Protein AF-A0A8S2U766-F1 (afdb_monomer)

Mean predicted aligned error: 2.94 Å

Organism: NCBI:txid392030

Nearest PDB structures (foldseek):
  5aq0-assembly1_A  TM=9.835E-01  e=8.708E-04  Homo sapiens
  2nsm-assembly1_A  TM=9.508E-01  e=3.411E-03  Homo sapiens
  1h8l-assembly1_A  TM=9.639E-01  e=4.870E-03  Lophonetta specularioides
  6e14-assembly1_D  TM=5.926E-01  e=1.217E+00  Escherichia coli
  3rfz-assembly3_E-2  TM=6.817E-01  e=2.481E+00  Escherichia coli

Solvent-accessible surface area (backbone atoms only — not comparable to full-atom values): 3870 Å² total; per-residue (Å²): 133,92,61,53,52,71,54,70,41,58,40,90,86,80,64,44,55,35,48,68,31,36,40,42,41,70,98,46,100,66,69,45,58,20,40,81,75,4,37,41,74,47,79,45,77,94,78,90,80,59,72,51,64,47,42,95,97,61,79,80,127

InterPro domains:
  IPR008969 Carboxypeptidase-like, regulatory domain superfamily [SSF49464] (4-60)
  IPR050753 Peptidase M14 domain-containing protein [PTHR11532] (1-58)

Secondary structure (DSSP, 8-state):
---SEEEE-B-TTT--B-TT-EEEETTEEEEEE--TTSEEEE---SS---EEEE-TT----

Sequence (61 aa):
VTRGIRGFVFDSKTKMPLSGVIIHVHGIQHNVTTSRDGDFFRILTPGIYDITVDRIGYVSI

pLDDT: mean 94.41, std 6.68, range [58.88, 98.19]

Foldseek 3Di:
DQAADKDFDADPPPRATDWQKWKDWPPDPDIWTADPRRIDGDHDDDDDIDIDIDDPPDDDD

Structure (mmCIF, N/CA/C/O backbone):
data_AF-A0A8S2U766-F1
#
_entry.id   AF-A0A8S2U766-F1
#
loop_
_atom_site.group_PDB
_atom_site.id
_atom_site.type_symbol
_atom_site.label_atom_id
_atom_site.label_alt_id
_atom_site.label_comp_id
_atom_site.label_asym_id
_atom_site.label_entity_id
_atom_site.label_seq_id
_atom_site.pdbx_PDB_ins_code
_atom_site.Cartn_x
_atom_site.Cartn_y
_atom_site.Cartn_z
_atom_site.occupancy
_atom_site.B_iso_or_equiv
_atom_site.auth_seq_id
_atom_site.auth_comp_id
_atom_site.auth_asym_id
_atom_site.auth_atom_id
_atom_site.pdbx_PDB_model_num
ATOM 1 N N . VAL A 1 1 ? -12.089 12.693 12.852 1.00 58.88 1 VAL A N 1
ATOM 2 C CA . VAL A 1 1 ? -11.004 11.732 13.170 1.00 58.88 1 VAL A CA 1
ATOM 3 C C . VAL A 1 1 ? -10.989 10.662 12.094 1.00 58.88 1 VAL A C 1
ATOM 5 O O . VAL A 1 1 ? -11.962 9.928 11.980 1.00 58.88 1 VAL A O 1
ATOM 8 N N . THR A 1 2 ? -9.948 10.602 11.269 1.00 69.06 2 THR A N 1
ATOM 9 C CA . THR A 1 2 ? -9.751 9.487 10.329 1.00 69.06 2 THR A CA 1
ATOM 10 C C . THR A 1 2 ? -9.229 8.277 11.105 1.00 69.06 2 THR A C 1
ATOM 12 O O . THR A 1 2 ? -8.231 8.405 11.809 1.00 69.06 2 THR A O 1
ATOM 15 N N . ARG A 1 3 ? -9.917 7.130 11.024 1.00 89.00 3 ARG A N 1
ATOM 16 C CA . ARG A 1 3 ? -9.523 5.867 11.679 1.00 89.00 3 ARG A CA 1
ATOM 17 C C . ARG A 1 3 ? -8.889 4.915 10.664 1.00 89.00 3 ARG A C 1
ATOM 19 O O . ARG A 1 3 ? -9.417 4.791 9.566 1.00 89.00 3 ARG A O 1
ATOM 26 N N . GLY A 1 4 ? -7.820 4.221 11.046 1.00 93.56 4 GLY A N 1
ATOM 27 C CA . GLY A 1 4 ? -7.122 3.249 10.200 1.00 93.56 4 GLY A CA 1
ATOM 28 C C . GLY A 1 4 ? -5.793 3.759 9.644 1.00 93.56 4 GLY A C 1
ATOM 29 O O . GLY A 1 4 ? -5.176 4.649 10.226 1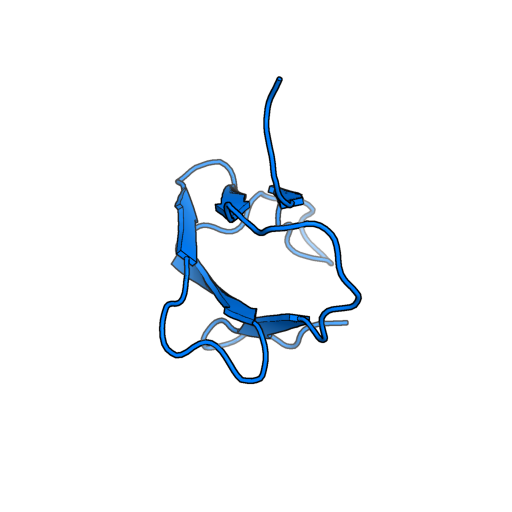.00 93.56 4 GLY A O 1
ATOM 30 N N . ILE A 1 5 ? -5.366 3.189 8.518 1.00 95.00 5 ILE A N 1
ATOM 31 C CA . ILE A 1 5 ? -4.087 3.482 7.859 1.00 95.00 5 ILE A CA 1
ATOM 32 C C . ILE A 1 5 ? -4.327 4.114 6.489 1.00 95.00 5 ILE A C 1
ATOM 34 O O . ILE A 1 5 ? -5.208 3.690 5.745 1.00 95.00 5 ILE A O 1
ATOM 38 N N . ARG A 1 6 ? -3.529 5.118 6.138 1.00 94.94 6 ARG A N 1
ATOM 39 C CA . ARG A 1 6 ? -3.480 5.710 4.796 1.00 94.94 6 ARG A CA 1
ATOM 40 C C . ARG A 1 6 ? -2.036 5.886 4.380 1.00 94.94 6 ARG A C 1
ATOM 42 O O . ARG A 1 6 ? -1.171 6.057 5.237 1.00 94.94 6 ARG A O 1
ATOM 49 N N . GLY A 1 7 ? -1.807 5.928 3.083 1.00 96.06 7 GLY A N 1
ATOM 50 C CA . GLY A 1 7 ? -0.487 6.177 2.540 1.00 96.06 7 GLY A CA 1
ATOM 51 C C . GLY A 1 7 ? -0.518 6.236 1.029 1.00 96.06 7 GLY A C 1
ATOM 52 O O . GLY A 1 7 ? -1.583 6.344 0.426 1.00 96.06 7 GLY A O 1
ATOM 53 N N . PHE A 1 8 ? 0.670 6.146 0.451 1.00 97.50 8 PHE A N 1
ATOM 54 C CA . PHE A 1 8 ? 0.897 6.132 -0.982 1.00 97.50 8 PHE A CA 1
ATOM 55 C C . PHE A 1 8 ? 1.841 4.981 -1.316 1.00 97.50 8 PHE A C 1
ATOM 57 O O . PHE A 1 8 ? 2.737 4.674 -0.526 1.00 97.50 8 PHE A O 1
ATOM 64 N N . VAL A 1 9 ? 1.665 4.372 -2.482 1.00 97.19 9 VAL A N 1
ATOM 65 C CA . VAL A 1 9 ? 2.591 3.373 -3.016 1.00 97.19 9 VAL A CA 1
ATOM 66 C C . VAL A 1 9 ? 3.307 3.957 -4.223 1.00 97.19 9 VAL A C 1
ATOM 68 O O . VAL A 1 9 ? 2.676 4.472 -5.147 1.00 97.19 9 VAL A O 1
ATOM 71 N N . PHE A 1 10 ? 4.631 3.846 -4.220 1.00 97.12 10 PHE A N 1
ATOM 72 C CA . PHE A 1 10 ? 5.493 4.352 -5.280 1.00 97.12 10 PHE A CA 1
ATOM 73 C C . PHE A 1 10 ? 6.376 3.246 -5.838 1.00 97.12 10 PHE A C 1
ATOM 75 O O . PHE A 1 10 ? 6.784 2.326 -5.130 1.00 97.12 10 PHE A O 1
ATOM 82 N N . ASP A 1 11 ? 6.724 3.386 -7.110 1.00 96.25 11 ASP A N 1
ATOM 83 C CA . ASP A 1 11 ? 7.766 2.596 -7.739 1.00 96.25 11 ASP A CA 1
ATOM 84 C C . ASP A 1 11 ? 9.117 2.918 -7.092 1.00 96.25 11 ASP A C 1
ATOM 86 O O . ASP A 1 11 ? 9.513 4.0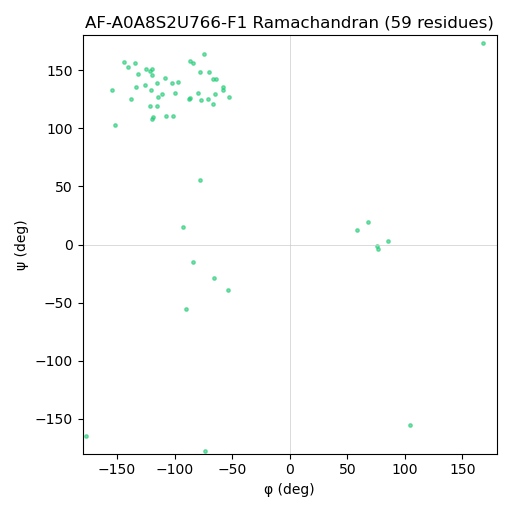84 -6.984 1.00 96.25 11 ASP A O 1
ATOM 90 N N . SER A 1 12 ? 9.860 1.895 -6.679 1.00 95.44 12 SER A N 1
ATOM 91 C CA . SER A 1 12 ? 11.143 2.106 -6.012 1.00 95.44 12 SER A CA 1
ATOM 92 C C . SER A 1 12 ? 12.199 2.738 -6.926 1.00 95.44 12 SER A C 1
ATOM 94 O O . SER A 1 12 ? 13.044 3.485 -6.422 1.00 95.44 12 SER A O 1
ATOM 96 N N . LYS A 1 13 ? 12.132 2.498 -8.244 1.00 94.69 13 LYS A N 1
ATOM 97 C CA . LYS A 1 13 ? 13.077 2.996 -9.252 1.00 94.69 13 LYS A CA 1
ATOM 98 C C . LYS A 1 13 ? 12.646 4.342 -9.817 1.00 94.69 13 LYS A C 1
ATOM 100 O O . LYS A 1 13 ? 13.423 5.290 -9.780 1.00 94.69 13 LYS A O 1
ATOM 105 N N . THR A 1 14 ? 11.425 4.431 -10.343 1.00 96.50 14 THR A N 1
ATOM 106 C CA . THR A 1 14 ? 10.952 5.635 -11.050 1.00 96.50 14 THR A CA 1
ATOM 107 C C . THR A 1 14 ? 10.401 6.697 -10.106 1.00 96.50 14 THR A C 1
ATOM 109 O O . THR A 1 14 ? 10.236 7.843 -10.518 1.00 96.50 14 THR A O 1
ATOM 112 N N . LYS A 1 15 ? 10.110 6.329 -8.847 1.00 96.75 15 LYS A N 1
ATOM 113 C CA . LYS A 1 15 ? 9.430 7.170 -7.847 1.00 96.75 15 LYS A CA 1
ATOM 114 C C . LYS A 1 15 ? 8.039 7.645 -8.279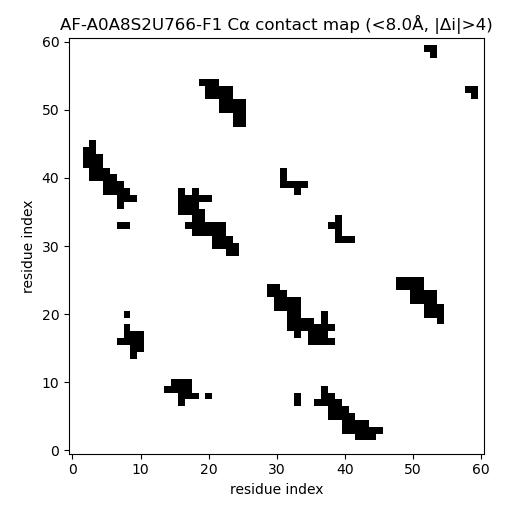 1.00 96.75 15 LYS A C 1
ATOM 116 O O . LYS A 1 15 ? 7.463 8.514 -7.632 1.00 96.75 15 LYS A O 1
ATOM 121 N N . MET A 1 16 ? 7.484 7.066 -9.344 1.00 97.88 16 MET A N 1
ATOM 122 C CA . MET A 1 16 ? 6.133 7.368 -9.802 1.00 97.88 16 MET A CA 1
ATOM 123 C C . MET A 1 16 ? 5.091 6.649 -8.938 1.00 97.88 16 MET A C 1
ATOM 125 O O . MET A 1 16 ? 5.365 5.551 -8.440 1.00 97.88 16 MET A O 1
ATOM 129 N N . PRO A 1 17 ? 3.898 7.238 -8.753 1.00 97.75 17 PRO A N 1
ATOM 130 C CA . PRO A 1 17 ? 2.820 6.594 -8.017 1.00 97.75 17 PRO A CA 1
ATOM 131 C C . PRO A 1 17 ? 2.340 5.322 -8.723 1.00 97.75 17 PRO A C 1
ATOM 133 O O . PRO A 1 17 ? 2.248 5.260 -9.951 1.00 97.75 17 PRO A O 1
ATOM 136 N N . LEU A 1 18 ? 2.010 4.303 -7.932 1.00 97.69 18 LEU A N 1
ATOM 137 C CA . LEU A 1 18 ? 1.515 3.023 -8.422 1.00 97.69 18 LEU A CA 1
ATOM 138 C C . LEU A 1 18 ? 0.026 2.875 -8.127 1.00 97.69 18 LEU A C 1
ATOM 140 O O . LEU A 1 18 ? -0.374 2.665 -6.983 1.00 97.69 18 LEU A O 1
ATOM 144 N N . SER A 1 19 ? -0.785 2.906 -9.180 1.00 97.56 19 SER A N 1
ATOM 145 C CA . SER A 1 19 ? -2.212 2.592 -9.123 1.00 97.56 19 SER A CA 1
ATOM 146 C C . SER A 1 19 ? -2.485 1.089 -9.220 1.00 97.56 19 SER A C 1
ATOM 148 O O . SER A 1 19 ? -1.670 0.328 -9.751 1.00 97.56 19 SER A O 1
ATOM 150 N N . GLY A 1 20 ? -3.635 0.655 -8.697 1.00 97.19 20 GLY A N 1
ATOM 151 C CA . GLY A 1 20 ? -4.064 -0.745 -8.757 1.00 97.19 20 GLY A CA 1
ATOM 152 C C . GLY A 1 20 ? -3.221 -1.705 -7.912 1.00 97.19 20 GLY A C 1
ATOM 153 O O . GLY A 1 20 ? -3.232 -2.906 -8.164 1.00 97.19 20 GLY A O 1
ATOM 154 N N . VAL A 1 21 ? -2.477 -1.192 -6.932 1.00 97.94 21 VAL A N 1
ATOM 155 C CA . VAL A 1 21 ? -1.757 -2.006 -5.951 1.00 97.94 21 VAL A CA 1
ATOM 156 C C . VAL A 1 21 ? -2.744 -2.474 -4.892 1.00 97.94 21 VAL A C 1
ATOM 158 O O . VAL A 1 21 ? -3.489 -1.661 -4.347 1.00 97.94 21 VAL A O 1
ATOM 161 N N . ILE A 1 22 ? -2.745 -3.767 -4.591 1.00 97.81 22 ILE A N 1
ATOM 162 C CA . ILE A 1 22 ? -3.624 -4.385 -3.607 1.00 97.81 22 ILE A CA 1
ATOM 163 C C . ILE A 1 22 ? -2.966 -4.309 -2.227 1.00 97.81 22 ILE A C 1
ATOM 165 O O . ILE A 1 22 ? -1.845 -4.766 -2.022 1.00 97.81 22 ILE A O 1
ATOM 169 N N . ILE A 1 23 ? -3.687 -3.738 -1.267 1.00 97.44 23 ILE A N 1
ATOM 170 C CA . ILE A 1 23 ? -3.317 -3.666 0.143 1.00 97.44 23 ILE A CA 1
ATOM 171 C C . ILE A 1 23 ? -4.105 -4.738 0.890 1.00 97.44 23 ILE A C 1
ATOM 173 O O . ILE A 1 23 ? -5.330 -4.642 1.043 1.00 97.44 23 ILE A O 1
ATOM 177 N N . HIS A 1 24 ? -3.390 -5.752 1.358 1.00 96.81 24 HIS A N 1
ATOM 178 C CA . HIS A 1 24 ? -3.924 -6.846 2.150 1.00 96.81 24 HIS A CA 1
ATOM 179 C C . HIS A 1 24 ? -3.686 -6.585 3.631 1.00 96.81 24 HIS A C 1
ATOM 181 O O . HIS A 1 24 ? -2.611 -6.144 4.031 1.00 96.81 24 HIS A O 1
ATOM 187 N N . VAL A 1 25 ? -4.678 -6.912 4.454 1.00 97.00 25 VAL A N 1
ATOM 188 C CA . VAL A 1 25 ? -4.525 -6.954 5.910 1.00 97.00 25 VAL A CA 1
ATOM 189 C C . VAL A 1 25 ? -4.725 -8.395 6.343 1.00 97.00 25 VAL A C 1
ATOM 191 O O . VAL A 1 25 ? -5.788 -8.971 6.100 1.00 97.00 25 VAL A O 1
ATOM 194 N N . HIS A 1 26 ? -3.706 -8.991 6.957 1.00 96.75 26 HIS A N 1
ATOM 195 C CA . HIS A 1 26 ? -3.762 -10.390 7.357 1.00 96.75 26 HIS A CA 1
ATOM 196 C C . HIS A 1 26 ? -4.947 -10.640 8.304 1.00 96.75 26 HIS A C 1
ATOM 198 O O . HIS A 1 26 ? -5.232 -9.842 9.198 1.00 96.75 26 HIS A O 1
ATOM 204 N N . GLY A 1 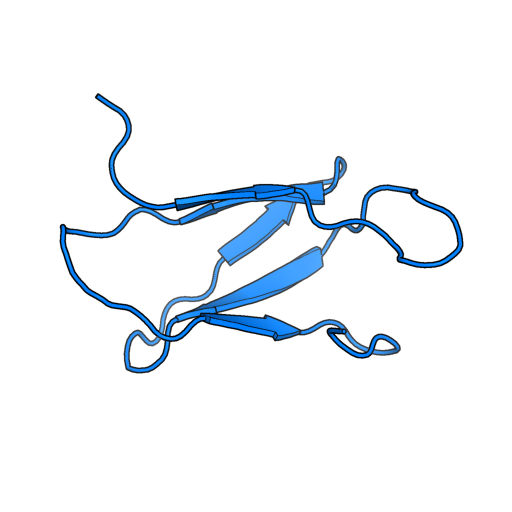27 ? -5.684 -11.728 8.070 1.00 95.38 27 GLY A N 1
ATOM 205 C CA . GLY A 1 27 ? -6.887 -12.069 8.836 1.00 95.38 27 GLY A CA 1
ATOM 206 C C . GLY A 1 27 ? -8.153 -11.270 8.488 1.00 95.38 27 GLY A C 1
ATOM 207 O O . GLY A 1 27 ? -9.218 -11.592 9.011 1.00 95.38 27 GLY A O 1
ATOM 208 N N . ILE A 1 28 ? -8.093 -10.278 7.588 1.00 95.69 28 ILE A N 1
ATOM 209 C CA . ILE A 1 28 ? -9.265 -9.510 7.137 1.00 95.69 28 ILE A CA 1
ATOM 210 C C . ILE A 1 28 ? -9.445 -9.693 5.628 1.00 95.69 28 ILE A C 1
ATOM 212 O O . ILE A 1 28 ? -8.711 -9.119 4.828 1.00 95.69 28 ILE A O 1
ATOM 216 N N . GLN A 1 29 ? -10.475 -10.443 5.225 1.00 92.94 29 GLN A N 1
ATOM 217 C CA . GLN A 1 29 ? -10.794 -10.721 3.815 1.00 92.94 29 GLN A CA 1
ATOM 218 C C . GLN A 1 29 ? -11.491 -9.537 3.125 1.00 92.94 29 GLN A C 1
ATOM 220 O O . GLN A 1 29 ? -12.592 -9.646 2.592 1.00 92.94 29 GLN A O 1
ATOM 225 N N . HIS A 1 30 ? -10.859 -8.369 3.172 1.00 93.50 30 HIS A N 1
ATOM 226 C CA . HIS A 1 3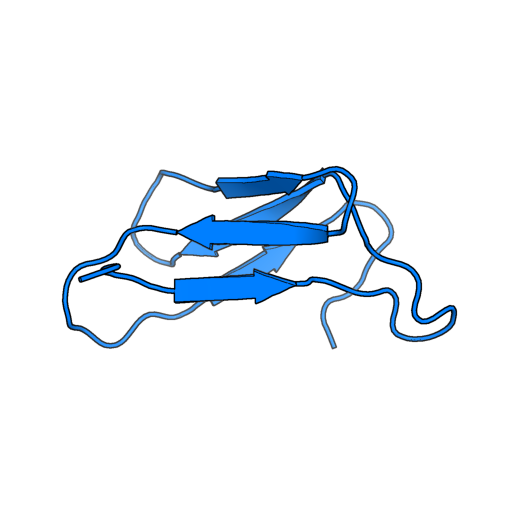0 ? -11.302 -7.189 2.450 1.00 93.50 30 HIS A CA 1
ATOM 227 C C . HIS A 1 30 ? -10.092 -6.316 2.137 1.00 93.50 30 HIS A C 1
ATOM 229 O O . HIS A 1 30 ? -9.569 -5.608 3.004 1.00 93.50 30 HIS A O 1
ATOM 235 N N . ASN A 1 31 ? -9.668 -6.383 0.882 1.00 95.88 31 ASN A N 1
ATOM 236 C CA . ASN A 1 31 ? -8.517 -5.646 0.386 1.00 95.88 31 ASN A CA 1
ATOM 237 C C . ASN A 1 31 ? -8.940 -4.244 -0.062 1.00 95.88 31 ASN A C 1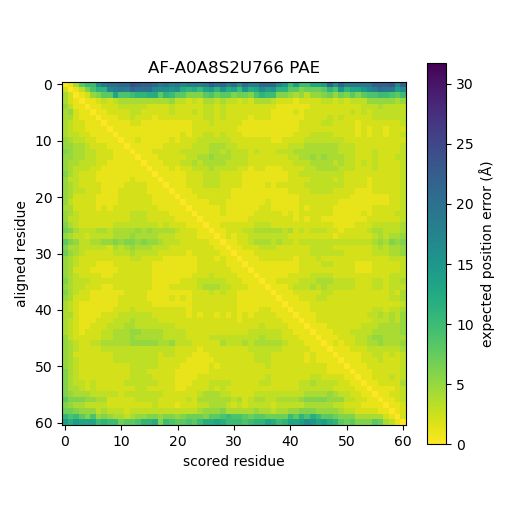
ATOM 239 O O . ASN A 1 31 ? -10.104 -4.004 -0.381 1.00 95.88 31 ASN A O 1
ATOM 243 N N . VAL A 1 32 ? -7.981 -3.327 -0.112 1.00 97.31 32 VAL A N 1
ATOM 244 C CA . VAL A 1 32 ? -8.151 -2.006 -0.734 1.00 97.31 32 VAL A CA 1
ATOM 245 C C . VAL A 1 32 ? -7.145 -1.874 -1.862 1.00 97.31 32 VAL A C 1
ATOM 247 O O . VAL A 1 32 ? -6.042 -2.395 -1.756 1.00 97.31 32 VAL A O 1
ATOM 250 N N . THR A 1 33 ? -7.512 -1.186 -2.936 1.00 97.88 33 THR A N 1
ATOM 251 C CA . THR A 1 33 ? -6.616 -0.913 -4.062 1.00 97.88 33 THR A CA 1
ATOM 252 C C . THR A 1 33 ? -6.204 0.550 -4.088 1.00 97.88 33 THR A C 1
ATOM 254 O O . THR A 1 33 ? -7.028 1.417 -3.796 1.00 97.88 33 THR A O 1
ATOM 257 N N . THR A 1 34 ? -4.961 0.835 -4.469 1.00 98.19 34 THR A N 1
ATOM 258 C CA . THR A 1 34 ? -4.505 2.218 -4.654 1.00 98.19 34 THR A CA 1
ATOM 259 C C . THR A 1 34 ? -5.210 2.903 -5.826 1.00 98.19 34 THR A C 1
ATOM 261 O O . THR A 1 34 ? -5.461 2.293 -6.873 1.00 98.19 34 THR A O 1
ATOM 264 N N . SER A 1 35 ? -5.500 4.192 -5.654 1.00 97.94 35 SER A N 1
ATOM 265 C CA . SER A 1 35 ? -6.061 5.073 -6.681 1.00 97.94 35 SER A CA 1
ATOM 266 C C . SER A 1 35 ? -5.012 5.452 -7.737 1.00 97.94 35 SER A C 1
ATOM 268 O O . SER A 1 35 ? -3.864 5.006 -7.7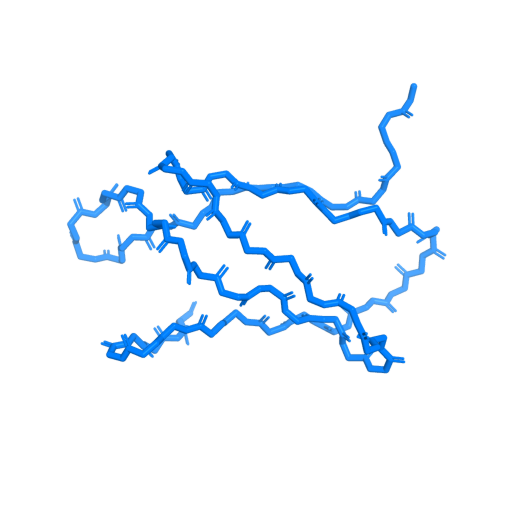00 1.00 97.94 35 SER A O 1
ATOM 270 N N . ARG A 1 36 ? -5.396 6.301 -8.701 1.00 97.38 36 ARG A N 1
ATOM 271 C CA . ARG A 1 36 ? -4.521 6.757 -9.796 1.00 97.38 36 ARG A CA 1
ATOM 272 C C . ARG A 1 36 ? -3.202 7.363 -9.307 1.00 97.38 36 ARG A C 1
ATOM 274 O O . ARG A 1 36 ? -2.170 7.089 -9.911 1.00 97.38 36 ARG A O 1
ATOM 281 N N . ASP A 1 37 ? -3.246 8.119 -8.215 1.00 97.56 37 ASP A N 1
ATOM 282 C CA . ASP A 1 37 ? -2.089 8.824 -7.654 1.00 97.56 37 ASP A CA 1
ATOM 283 C C . ASP A 1 37 ? -1.356 7.991 -6.588 1.00 97.56 37 ASP A C 1
ATOM 285 O O . ASP A 1 37 ? -0.516 8.495 -5.844 1.00 97.56 37 ASP A O 1
ATOM 289 N N . GLY A 1 38 ? -1.637 6.684 -6.541 1.00 97.62 38 GLY A N 1
ATOM 290 C CA . GLY A 1 38 ? -0.982 5.728 -5.655 1.00 97.62 38 GLY A CA 1
ATOM 291 C C . GLY A 1 38 ? -1.451 5.800 -4.205 1.00 97.62 38 GLY A C 1
ATOM 292 O O . GLY A 1 38 ? -0.979 5.010 -3.389 1.00 97.62 38 GLY A O 1
ATOM 293 N N . ASP A 1 39 ? -2.371 6.705 -3.872 1.00 97.88 39 ASP A N 1
ATOM 294 C CA . ASP A 1 39 ? -2.958 6.822 -2.545 1.00 97.88 39 ASP A CA 1
ATOM 295 C C . ASP A 1 39 ? -3.890 5.651 -2.221 1.00 97.88 39 ASP A C 1
ATOM 297 O O . ASP A 1 39 ? -4.557 5.084 -3.089 1.00 97.88 39 ASP A O 1
ATOM 301 N N . PHE A 1 40 ? -3.951 5.301 -0.940 1.00 97.00 40 PHE A N 1
ATOM 302 C CA . PHE A 1 40 ? -4.938 4.375 -0.404 1.00 97.00 40 PHE A CA 1
ATOM 303 C C . PHE A 1 40 ? -5.379 4.796 0.996 1.00 97.00 40 PHE A C 1
ATOM 305 O O . PHE A 1 40 ? -4.647 5.448 1.750 1.00 97.00 40 PHE A O 1
ATOM 312 N N . PHE A 1 41 ? -6.568 4.339 1.380 1.00 96.25 41 PHE A N 1
ATOM 313 C CA . PHE A 1 41 ? -7.038 4.418 2.753 1.00 96.25 41 PHE A CA 1
ATOM 314 C C . PHE A 1 41 ? -7.732 3.122 3.156 1.00 96.25 41 PHE A C 1
ATOM 316 O O . PHE A 1 41 ? -8.683 2.677 2.516 1.00 96.25 41 PHE A O 1
ATOM 323 N N . ARG A 1 42 ? -7.266 2.527 4.251 1.00 95.75 42 ARG A N 1
ATOM 324 C CA . ARG A 1 42 ? -7.836 1.326 4.847 1.00 95.75 42 ARG A CA 1
ATOM 325 C C . ARG A 1 42 ? -8.316 1.646 6.257 1.00 95.75 42 ARG A C 1
ATOM 327 O O . ARG A 1 42 ? -7.518 1.852 7.169 1.00 95.75 42 ARG A O 1
ATOM 334 N N . ILE A 1 43 ? -9.634 1.664 6.433 1.00 95.06 43 ILE A N 1
ATOM 335 C CA . ILE A 1 43 ? -10.265 1.874 7.738 1.00 95.06 43 ILE A CA 1
ATOM 336 C C . ILE A 1 43 ? -10.043 0.633 8.603 1.00 95.06 43 ILE A C 1
ATOM 338 O O . ILE A 1 43 ? -10.392 -0.474 8.198 1.00 95.06 43 ILE A O 1
ATOM 342 N N . LEU A 1 44 ? -9.479 0.833 9.794 1.00 94.88 44 LEU A N 1
ATOM 343 C CA . LEU A 1 44 ? -9.209 -0.208 10.786 1.00 94.88 44 LEU A CA 1
ATOM 344 C C . LEU A 1 44 ? -9.502 0.328 12.191 1.00 94.88 44 LEU A C 1
ATOM 346 O O . LEU A 1 44 ? -9.424 1.534 12.451 1.00 94.88 44 LEU A O 1
ATOM 350 N N . THR A 1 45 ? -9.843 -0.578 13.099 1.00 94.69 45 THR A N 1
ATOM 351 C CA . THR A 1 45 ? -9.874 -0.311 14.541 1.00 94.69 45 THR A CA 1
ATOM 352 C C . THR A 1 45 ? -8.451 -0.244 15.108 1.00 94.69 45 THR A C 1
ATOM 354 O O . THR A 1 45 ? -7.518 -0.682 14.441 1.00 94.69 45 THR A O 1
ATOM 357 N N . PRO A 1 46 ? -8.241 0.298 16.321 1.00 95.38 46 PRO A N 1
ATOM 358 C CA . PRO A 1 46 ? -6.941 0.214 16.983 1.00 95.38 46 PRO A CA 1
ATOM 359 C C . PRO A 1 46 ? -6.499 -1.243 17.159 1.00 95.38 46 PRO A C 1
ATOM 361 O O . PRO A 1 46 ? -7.283 -2.076 17.610 1.00 95.38 46 PRO A O 1
ATOM 364 N N . GLY A 1 47 ? -5.252 -1.538 16.805 1.00 93.81 47 GLY A N 1
ATOM 365 C CA . GLY A 1 47 ? -4.688 -2.882 16.855 1.00 93.81 47 GLY A CA 1
ATOM 366 C C . GLY A 1 47 ? -3.355 -2.954 16.118 1.00 93.81 47 GLY A C 1
ATOM 367 O O . GLY A 1 47 ? -2.935 -1.984 15.484 1.00 93.81 47 GLY A O 1
ATOM 368 N N . ILE A 1 48 ? -2.700 -4.107 16.216 1.00 95.62 48 ILE A N 1
ATOM 369 C CA . ILE A 1 48 ? -1.498 -4.437 15.448 1.00 95.62 48 ILE A CA 1
ATOM 370 C C . ILE A 1 48 ? -1.944 -5.306 14.276 1.00 95.62 48 ILE A C 1
ATOM 372 O O . ILE A 1 48 ? -2.703 -6.256 14.468 1.00 95.62 48 ILE A O 1
ATOM 376 N N . TYR A 1 49 ? -1.500 -4.953 13.074 1.00 96.00 49 TYR A N 1
ATOM 377 C CA . TYR A 1 49 ? -1.897 -5.615 11.840 1.00 96.00 49 TYR A CA 1
ATOM 378 C C . TYR A 1 49 ? -0.674 -5.890 10.980 1.00 96.00 49 TYR A C 1
ATOM 380 O O . TYR A 1 49 ? 0.137 -4.989 10.765 1.00 96.00 49 TYR A O 1
ATOM 388 N N . ASP A 1 50 ? -0.615 -7.094 10.423 1.00 96.44 50 ASP A N 1
ATOM 389 C CA . ASP A 1 50 ? 0.330 -7.427 9.365 1.00 96.44 50 ASP A CA 1
ATOM 390 C C . ASP A 1 50 ? -0.276 -7.048 8.015 1.00 96.44 50 ASP A C 1
ATOM 392 O O . ASP A 1 50 ? -1.406 -7.429 7.685 1.00 96.44 50 ASP A O 1
ATOM 396 N N . ILE A 1 51 ? 0.468 -6.260 7.245 1.00 94.94 51 ILE A N 1
ATOM 397 C CA . ILE A 1 51 ? 0.021 -5.696 5.973 1.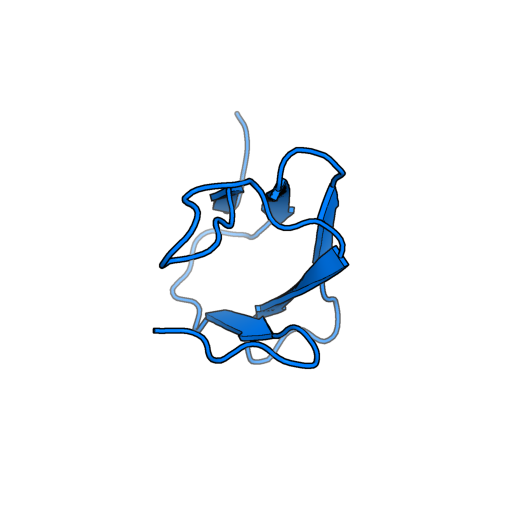00 94.94 51 ILE A CA 1
ATOM 398 C C . ILE A 1 51 ? 0.959 -6.185 4.881 1.00 94.94 51 ILE A C 1
ATOM 400 O O . ILE A 1 51 ? 2.177 -6.093 5.021 1.00 94.94 51 ILE A O 1
ATOM 404 N N . THR A 1 52 ? 0.390 -6.656 3.777 1.00 95.38 52 THR A N 1
ATOM 405 C CA . THR A 1 52 ? 1.152 -6.962 2.565 1.00 95.38 52 THR A CA 1
ATOM 406 C C . THR A 1 52 ? 0.629 -6.146 1.394 1.00 95.38 52 THR A C 1
ATOM 408 O O . THR A 1 52 ? -0.543 -5.765 1.333 1.00 95.38 52 THR A O 1
ATOM 411 N N . VAL A 1 53 ? 1.539 -5.827 0.482 1.00 95.69 53 VAL A N 1
ATOM 412 C CA . VAL A 1 53 ? 1.291 -4.968 -0.671 1.00 95.69 53 VAL A CA 1
ATOM 413 C C . VAL A 1 53 ? 1.617 -5.788 -1.911 1.00 95.69 53 VAL A C 1
ATOM 415 O O . VAL A 1 53 ? 2.750 -6.238 -2.054 1.00 95.69 53 VAL A O 1
ATOM 418 N N . ASP A 1 54 ? 0.635 -5.999 -2.782 1.00 95.88 54 ASP A N 1
ATOM 419 C CA . ASP A 1 54 ? 0.770 -6.857 -3.960 1.00 95.88 54 ASP A CA 1
ATOM 420 C C . ASP A 1 54 ? 0.391 -6.116 -5.244 1.00 95.88 54 ASP A C 1
ATOM 422 O O . ASP A 1 54 ? -0.597 -5.379 -5.306 1.00 95.88 54 ASP A O 1
ATOM 426 N N . ARG A 1 55 ? 1.193 -6.313 -6.290 1.00 96.25 55 ARG A N 1
ATOM 427 C CA . ARG A 1 55 ? 0.853 -5.913 -7.653 1.00 96.25 55 ARG A CA 1
ATOM 428 C C . ARG A 1 55 ? 1.612 -6.791 -8.638 1.00 96.25 55 ARG A C 1
ATOM 430 O O . ARG A 1 55 ? 2.829 -6.931 -8.540 1.00 96.25 55 ARG A O 1
ATOM 437 N N . ILE A 1 56 ? 0.911 -7.309 -9.644 1.00 94.31 56 ILE A N 1
ATOM 438 C CA . ILE A 1 56 ? 1.516 -8.123 -10.708 1.00 94.31 56 ILE A CA 1
ATOM 439 C C . ILE A 1 56 ? 2.698 -7.375 -11.344 1.00 94.31 56 ILE A C 1
ATOM 44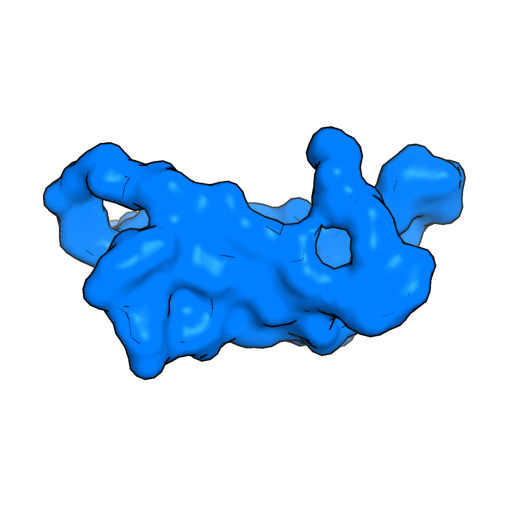1 O O . ILE A 1 56 ? 2.558 -6.232 -11.783 1.00 94.31 56 ILE A O 1
ATOM 445 N N . GLY A 1 57 ? 3.856 -8.039 -11.401 1.00 94.31 57 GLY A N 1
ATOM 446 C CA . GLY A 1 57 ? 5.097 -7.488 -11.958 1.00 94.31 57 GLY A CA 1
ATOM 447 C C . GLY A 1 57 ? 5.934 -6.658 -10.979 1.00 94.31 57 GLY A C 1
ATOM 448 O O . GLY A 1 57 ? 6.977 -6.142 -11.375 1.00 94.31 57 GLY A O 1
ATOM 449 N N . TYR A 1 58 ? 5.513 -6.549 -9.717 1.00 94.25 58 TYR A N 1
ATOM 450 C CA . TYR A 1 58 ? 6.226 -5.837 -8.663 1.00 94.25 58 TYR A CA 1
ATOM 451 C C . TYR A 1 58 ? 6.596 -6.774 -7.517 1.00 94.25 58 TYR A C 1
ATOM 453 O O . TYR A 1 58 ? 5.910 -7.752 -7.236 1.00 94.25 58 TYR A O 1
ATOM 461 N N . VAL A 1 59 ? 7.687 -6.439 -6.836 1.00 93.00 59 VAL A N 1
ATOM 462 C CA . VAL A 1 59 ? 8.054 -7.023 -5.546 1.00 93.00 59 VAL A CA 1
ATOM 463 C C . VAL A 1 59 ? 7.985 -5.899 -4.526 1.00 93.00 59 VAL A C 1
ATOM 465 O O . VAL A 1 59 ? 8.576 -4.838 -4.740 1.00 93.00 59 VAL A O 1
ATOM 468 N N . SER A 1 60 ? 7.249 -6.121 -3.439 1.00 85.44 60 SER A N 1
ATOM 469 C CA . SER A 1 60 ? 7.293 -5.240 -2.276 1.00 85.44 60 SER A CA 1
ATOM 470 C C . SER A 1 60 ? 8.678 -5.343 -1.640 1.00 85.44 60 SER A C 1
ATOM 472 O O . SER A 1 60 ? 9.089 -6.442 -1.260 1.00 85.44 60 SER A O 1
ATOM 474 N N . ILE A 1 61 ? 9.389 -4.220 -1.557 1.00 73.56 61 ILE A N 1
ATOM 475 C CA . ILE A 1 61 ? 10.692 -4.108 -0.887 1.00 73.56 61 ILE A CA 1
ATOM 476 C C . ILE A 1 61 ? 10.569 -3.348 0.426 1.00 73.56 61 ILE A C 1
ATOM 478 O O . ILE A 1 61 ? 9.665 -2.486 0.513 1.00 73.56 61 ILE A O 1
#

Radius of gyration: 11.78 Å; Cα contacts (8 Å, |Δi|>4): 110; chains: 1; bounding box: 24×24×29 Å